Protein AF-A0A9D6PYA0-F1 (afdb_monomer)

pLDDT: mean 94.13, std 8.53, range [49.81, 98.56]

Mean predicted aligned error: 3.6 Å

Structure (mmCIF, N/CA/C/O backbone):
data_AF-A0A9D6PYA0-F1
#
_entry.id   AF-A0A9D6PYA0-F1
#
loop_
_atom_site.group_PDB
_atom_site.id
_atom_site.type_symbol
_atom_site.label_atom_id
_atom_site.label_alt_id
_atom_site.label_comp_id
_atom_site.label_asym_id
_atom_site.label_entity_id
_atom_site.label_seq_id
_atom_site.pdbx_PDB_ins_code
_atom_site.Cartn_x
_atom_site.Cartn_y
_atom_site.Cartn_z
_atom_site.occupancy
_atom_site.B_iso_or_equiv
_atom_site.auth_seq_id
_atom_site.auth_comp_id
_atom_site.auth_asym_id
_atom_site.auth_atom_id
_atom_site.pdbx_PDB_model_num
ATOM 1 N N . MET A 1 1 ? 3.052 -7.747 13.199 1.00 49.81 1 MET A N 1
ATOM 2 C CA . MET A 1 1 ? 1.830 -7.105 12.662 1.00 49.81 1 MET A CA 1
ATOM 3 C C . MET A 1 1 ? 1.405 -7.731 11.340 1.00 49.81 1 MET A C 1
ATOM 5 O O . MET A 1 1 ? 0.283 -8.190 11.252 1.00 49.81 1 MET A O 1
ATOM 9 N N . HIS A 1 2 ? 2.304 -7.842 10.356 1.00 55.25 2 HIS A N 1
ATOM 10 C CA . HIS A 1 2 ? 2.021 -8.494 9.072 1.00 55.25 2 HIS A CA 1
ATOM 11 C C . HIS A 1 2 ? 1.550 -9.963 9.197 1.00 55.25 2 HIS A C 1
ATOM 13 O O . HIS A 1 2 ? 0.579 -10.350 8.562 1.00 55.25 2 HIS A O 1
ATOM 19 N N . LYS A 1 3 ? 2.171 -10.756 10.085 1.00 58.81 3 LYS A N 1
ATOM 20 C CA . LYS A 1 3 ? 1.872 -12.193 10.251 1.00 58.81 3 LYS A CA 1
ATOM 21 C C . LYS A 1 3 ? 0.445 -12.534 10.697 1.00 58.81 3 LYS A C 1
ATOM 23 O O . LYS A 1 3 ? 0.037 -13.652 10.452 1.00 58.81 3 LYS A O 1
ATOM 28 N N . GLU A 1 4 ? -0.287 -11.629 11.347 1.00 69.44 4 GLU A N 1
ATOM 29 C CA . GLU A 1 4 ? -1.634 -11.942 11.863 1.00 69.44 4 GLU A CA 1
ATOM 30 C C . GLU A 1 4 ? -2.746 -11.734 10.826 1.00 69.44 4 GLU A C 1
ATOM 32 O O . GLU A 1 4 ? -3.818 -12.313 10.962 1.00 69.44 4 GLU A O 1
ATOM 37 N N . LEU A 1 5 ? -2.502 -10.905 9.805 1.00 79.31 5 LEU A N 1
ATOM 38 C CA . LEU A 1 5 ? -3.487 -10.585 8.765 1.00 79.31 5 LEU A CA 1
ATOM 39 C C . LEU A 1 5 ? -3.083 -11.127 7.393 1.00 79.31 5 LEU A C 1
ATOM 41 O O . LEU A 1 5 ? -3.936 -11.591 6.644 1.00 79.31 5 LEU A O 1
ATOM 45 N N . PHE A 1 6 ? -1.787 -11.112 7.074 1.00 81.62 6 PHE A N 1
ATOM 46 C C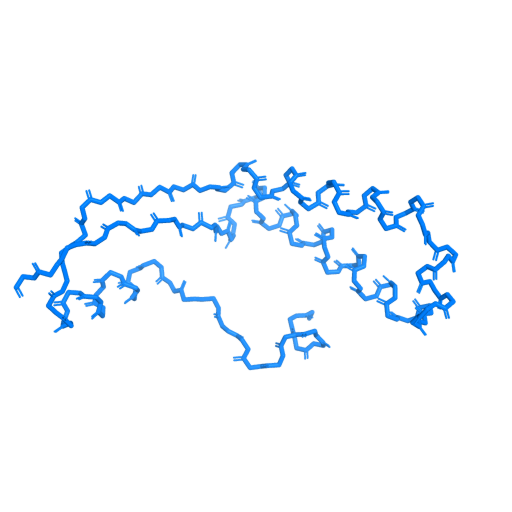A . PHE A 1 6 ? -1.257 -11.528 5.779 1.00 81.62 6 PHE A CA 1
ATOM 47 C C . PHE A 1 6 ? -0.158 -12.572 5.986 1.00 81.62 6 PHE A C 1
ATOM 49 O O . PHE A 1 6 ? 1.032 -12.273 6.116 1.00 81.62 6 PHE A O 1
ATOM 56 N N . HIS A 1 7 ? -0.572 -13.833 6.059 1.00 82.25 7 HIS A N 1
ATOM 57 C CA . HIS A 1 7 ? 0.347 -14.956 6.200 1.00 82.25 7 HIS A CA 1
ATOM 58 C C . HIS A 1 7 ? 1.147 -15.139 4.904 1.00 82.25 7 HIS A C 1
ATOM 60 O O . HIS A 1 7 ? 0.569 -15.284 3.833 1.00 82.25 7 HIS A O 1
ATOM 66 N N . GLY A 1 8 ? 2.478 -15.114 5.001 1.00 84.50 8 GLY A N 1
ATOM 67 C CA . GLY A 1 8 ? 3.378 -15.366 3.870 1.00 84.50 8 GLY A CA 1
ATOM 68 C C . GLY A 1 8 ? 3.525 -14.229 2.855 1.00 84.50 8 GLY A C 1
ATOM 69 O O . GLY A 1 8 ? 4.317 -14.375 1.932 1.00 84.50 8 GLY A O 1
ATOM 70 N N . ALA A 1 9 ? 2.817 -13.105 3.004 1.00 85.44 9 ALA A N 1
ATOM 71 C CA . ALA A 1 9 ? 3.030 -11.978 2.100 1.00 85.44 9 ALA A CA 1
ATOM 72 C C . ALA A 1 9 ? 4.391 -11.292 2.342 1.00 85.44 9 ALA A C 1
ATOM 74 O O . ALA A 1 9 ? 4.916 -11.234 3.459 1.00 85.44 9 ALA A O 1
ATOM 75 N N . GLU A 1 10 ? 4.956 -10.780 1.259 1.00 88.38 10 GLU A N 1
ATOM 76 C CA . GLU A 1 10 ? 6.209 -10.041 1.225 1.00 88.38 10 GLU A 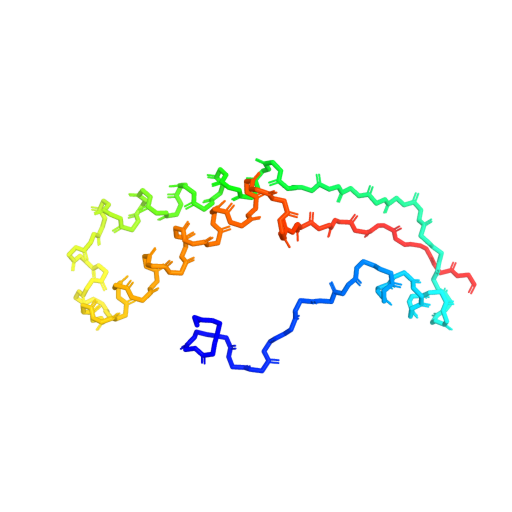CA 1
ATOM 77 C C . GLU A 1 10 ? 6.010 -8.843 0.298 1.00 88.38 10 GLU A C 1
ATOM 79 O O . GLU A 1 10 ? 5.360 -8.955 -0.744 1.00 88.38 10 GLU A O 1
ATOM 84 N N . LEU A 1 11 ? 6.537 -7.685 0.691 1.00 90.56 11 LEU A N 1
ATOM 85 C CA . LEU A 1 11 ? 6.568 -6.523 -0.187 1.00 90.56 11 LEU A CA 1
ATOM 86 C C . LEU A 1 11 ? 7.821 -6.630 -1.062 1.00 90.56 11 LEU A C 1
ATOM 88 O O . LEU A 1 11 ? 8.924 -6.578 -0.512 1.00 90.56 11 LEU A O 1
ATOM 92 N N . PRO A 1 12 ? 7.683 -6.777 -2.393 1.00 93.56 12 PRO A N 1
ATOM 93 C CA . PRO A 1 12 ? 8.843 -6.852 -3.263 1.00 93.56 12 PRO A CA 1
ATOM 94 C C . PRO A 1 12 ? 9.569 -5.509 -3.276 1.00 93.56 12 PRO A C 1
ATOM 96 O O . PRO A 1 12 ? 8.951 -4.440 -3.214 1.00 93.56 12 PRO A O 1
ATOM 99 N N . LYS A 1 13 ? 10.894 -5.554 -3.407 1.00 94.75 13 LYS A N 1
ATOM 100 C CA . LYS A 1 13 ? 11.675 -4.349 -3.685 1.00 94.75 13 LYS A CA 1
ATOM 101 C C . LYS A 1 13 ? 11.412 -3.893 -5.117 1.00 94.75 13 LYS A C 1
ATOM 103 O O . LYS A 1 13 ? 11.246 -4.721 -6.015 1.00 94.75 13 LYS A O 1
ATOM 108 N N . LEU A 1 14 ? 11.422 -2.580 -5.341 1.00 95.44 14 LEU A N 1
ATOM 109 C CA . LEU A 1 14 ? 11.207 -1.991 -6.664 1.00 95.44 14 LEU A CA 1
ATOM 110 C C . LEU A 1 14 ? 12.169 -2.591 -7.703 1.00 95.44 14 LEU A C 1
ATOM 112 O O . LEU A 1 14 ? 11.758 -2.971 -8.797 1.00 95.44 14 LEU A O 1
ATOM 116 N N . GLU A 1 15 ? 13.436 -2.740 -7.327 1.00 95.81 15 GLU A N 1
ATOM 117 C CA . GLU A 1 15 ? 14.496 -3.260 -8.186 1.00 95.81 15 GLU A CA 1
ATOM 118 C C . GLU A 1 15 ? 14.254 -4.720 -8.582 1.00 95.81 15 GLU A C 1
ATOM 120 O O . GLU A 1 15 ? 14.558 -5.100 -9.710 1.00 95.81 15 GLU A O 1
ATOM 125 N N . GLN A 1 16 ? 13.664 -5.530 -7.694 1.00 97.19 16 GLN A N 1
ATOM 126 C CA . GLN A 1 16 ? 13.331 -6.926 -7.998 1.00 97.19 16 GLN A CA 1
ATOM 127 C C . GLN A 1 16 ? 12.238 -7.011 -9.062 1.00 97.19 16 GLN A C 1
ATOM 129 O O . GLN A 1 16 ? 12.362 -7.797 -9.998 1.00 97.19 16 GLN A O 1
ATOM 134 N N . VAL A 1 17 ? 11.198 -6.175 -8.953 1.00 97.31 17 VAL A N 1
ATOM 135 C CA . VAL A 1 17 ? 10.125 -6.122 -9.959 1.00 97.31 17 VAL A CA 1
ATOM 136 C C . VAL A 1 17 ? 10.701 -5.730 -11.318 1.00 97.31 17 VAL A C 1
ATOM 138 O O . VAL A 1 17 ? 10.424 -6.388 -12.315 1.00 97.31 17 VAL A O 1
ATOM 141 N N . VAL A 1 18 ? 11.553 -4.702 -11.366 1.00 97.00 18 VAL A N 1
ATOM 142 C CA . VAL A 1 18 ? 12.161 -4.241 -12.624 1.00 97.00 18 VAL A CA 1
ATOM 143 C C . VAL A 1 18 ? 13.118 -5.283 -13.219 1.00 97.00 18 VAL A C 1
ATOM 145 O O . VAL A 1 18 ? 13.049 -5.535 -14.423 1.00 97.00 18 VAL A O 1
ATOM 148 N N . SER A 1 19 ? 13.980 -5.908 -12.407 1.00 97.44 19 SER A N 1
ATOM 149 C CA . SER A 1 19 ? 14.940 -6.921 -12.880 1.00 97.44 19 SER A CA 1
ATOM 150 C C . SER A 1 19 ? 14.231 -8.143 -13.451 1.00 97.44 19 SER A C 1
ATOM 152 O O . SER A 1 19 ? 14.466 -8.510 -14.602 1.00 97.44 19 SER A O 1
ATOM 154 N N . HIS A 1 20 ? 13.302 -8.727 -12.689 1.00 98.12 20 HIS A N 1
ATOM 155 C CA . HIS A 1 20 ? 12.596 -9.930 -13.122 1.00 98.12 20 HIS A CA 1
ATOM 156 C C . HIS A 1 20 ? 11.700 -9.662 -14.339 1.00 98.12 20 HIS A C 1
ATOM 158 O O . HIS A 1 20 ? 11.634 -10.500 -15.236 1.00 98.12 20 HIS A O 1
ATOM 164 N N . SER A 1 21 ? 11.064 -8.485 -14.435 1.00 97.88 21 SER A N 1
ATOM 165 C CA . SER A 1 21 ? 10.316 -8.103 -15.642 1.00 97.88 21 SER A CA 1
ATOM 166 C C . SER 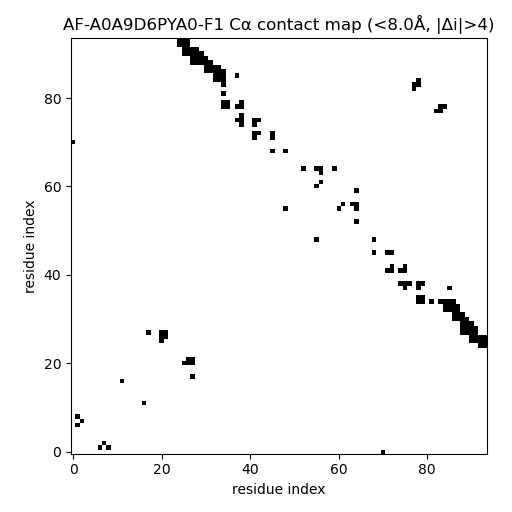A 1 21 ? 11.219 -8.056 -16.876 1.00 97.88 21 SER A C 1
ATOM 168 O O . SER A 1 21 ? 10.850 -8.575 -17.929 1.00 97.88 21 SER A O 1
ATOM 170 N N . ARG A 1 22 ? 12.427 -7.494 -16.753 1.00 97.19 22 ARG A N 1
ATOM 171 C CA . ARG A 1 22 ? 13.390 -7.435 -17.861 1.00 97.19 22 ARG A CA 1
ATOM 172 C C . ARG A 1 22 ? 13.842 -8.823 -18.310 1.00 97.19 22 ARG A C 1
ATOM 174 O O . ARG A 1 22 ? 13.882 -9.090 -19.510 1.00 97.19 22 ARG A O 1
ATOM 181 N N . GLU A 1 23 ? 14.168 -9.700 -17.365 1.00 98.00 23 GLU A N 1
ATOM 182 C CA . GLU A 1 23 ? 14.523 -11.102 -17.638 1.00 98.00 23 GLU A CA 1
ATOM 183 C C . GLU A 1 23 ? 13.381 -11.842 -18.349 1.00 98.00 23 GLU A C 1
ATOM 185 O O . GLU A 1 23 ? 13.617 -12.628 -19.268 1.00 98.00 23 GLU A O 1
ATOM 190 N N . ALA A 1 24 ? 12.139 -11.510 -17.997 1.00 98.12 24 ALA A N 1
ATOM 191 C CA . ALA A 1 24 ? 10.923 -12.036 -18.603 1.00 98.12 24 ALA A CA 1
ATOM 192 C C . ALA A 1 24 ? 10.518 -11.355 -19.925 1.00 98.12 24 ALA A C 1
ATOM 194 O O . ALA A 1 24 ? 9.386 -11.540 -20.365 1.00 98.12 24 ALA A O 1
ATOM 195 N N . ARG A 1 25 ? 11.418 -10.604 -20.582 1.00 98.25 25 ARG A N 1
ATOM 196 C CA . ARG A 1 25 ? 11.164 -9.925 -21.870 1.00 98.25 25 ARG A CA 1
ATOM 197 C C . ARG A 1 25 ? 10.109 -8.811 -21.798 1.00 98.25 25 ARG A C 1
ATOM 199 O O . ARG A 1 25 ? 9.383 -8.568 -22.759 1.00 98.25 25 ARG A O 1
ATOM 206 N N . PHE A 1 26 ? 10.059 -8.087 -20.680 1.00 98.50 26 PHE A N 1
ATOM 207 C CA . PHE A 1 26 ? 9.299 -6.843 -20.559 1.00 98.50 26 PHE A CA 1
ATOM 208 C C . PHE A 1 26 ? 10.218 -5.627 -20.429 1.00 98.50 26 PHE A C 1
ATOM 210 O O . PHE A 1 26 ? 11.193 -5.625 -19.679 1.00 98.50 26 PHE A O 1
ATOM 217 N N . GLU A 1 27 ? 9.862 -4.547 -21.112 1.00 97.69 27 GLU A N 1
ATOM 218 C CA . GLU A 1 27 ? 10.482 -3.234 -20.964 1.00 97.69 27 GLU A CA 1
ATOM 219 C C . GLU A 1 27 ? 9.566 -2.309 -20.160 1.00 97.69 27 GLU A C 1
ATOM 221 O O . GLU A 1 27 ? 8.380 -2.167 -20.469 1.00 97.69 27 GLU A O 1
ATOM 226 N N . LEU A 1 28 ? 10.122 -1.676 -19.124 1.00 97.94 28 LEU A N 1
ATOM 227 C CA . LEU A 1 28 ? 9.427 -0.674 -18.320 1.00 97.94 28 LEU A CA 1
ATOM 228 C C . LEU A 1 28 ? 9.300 0.629 -19.110 1.00 97.94 28 LEU A C 1
ATOM 230 O O . LEU A 1 28 ? 10.302 1.266 -19.423 1.00 97.94 28 LEU A O 1
ATOM 234 N N . LEU A 1 29 ? 8.066 1.044 -19.379 1.00 98.12 29 LEU A N 1
ATOM 235 C CA . LEU A 1 29 ? 7.758 2.295 -20.068 1.00 98.12 29 LEU A CA 1
ATOM 236 C C . LEU A 1 29 ? 7.477 3.438 -19.098 1.00 98.12 29 LEU A C 1
ATOM 238 O O . LEU A 1 29 ? 7.845 4.581 -19.357 1.00 98.12 29 LEU A O 1
ATOM 242 N N . HIS A 1 30 ? 6.799 3.141 -17.990 1.00 98.25 30 HIS A N 1
ATOM 243 C CA . HIS A 1 30 ? 6.444 4.141 -16.993 1.00 98.25 30 HIS A CA 1
ATOM 244 C C . HIS A 1 30 ? 6.364 3.529 -15.597 1.00 98.25 30 HIS A C 1
ATOM 246 O O . HIS A 1 30 ? 5.886 2.406 -15.425 1.00 98.25 30 HIS A O 1
ATOM 252 N N . LEU A 1 31 ? 6.814 4.300 -14.610 1.00 98.00 31 LEU A N 1
ATOM 253 C CA . LEU A 1 31 ? 6.723 3.984 -13.194 1.00 98.00 31 LEU A CA 1
ATOM 254 C C . LEU A 1 31 ? 6.100 5.175 -12.473 1.00 98.00 31 LEU A C 1
ATOM 256 O O . LEU A 1 31 ? 6.688 6.256 -12.445 1.00 98.00 31 LEU A O 1
ATOM 260 N N . GLU A 1 32 ? 4.951 4.955 -11.849 1.00 98.06 32 GLU A N 1
ATOM 261 C CA . GLU A 1 32 ? 4.253 5.973 -11.070 1.00 98.06 32 GLU A CA 1
ATOM 262 C C . GLU A 1 32 ? 4.225 5.585 -9.591 1.00 98.06 32 GLU A C 1
ATOM 264 O O . GLU A 1 32 ? 3.884 4.458 -9.232 1.00 98.06 32 GLU A O 1
ATOM 269 N N . SER A 1 33 ? 4.581 6.526 -8.716 1.00 97.38 33 SER A N 1
ATOM 270 C CA . SER A 1 33 ? 4.482 6.361 -7.265 1.00 97.38 33 SER A CA 1
ATOM 271 C C . SER A 1 33 ? 3.165 6.943 -6.760 1.00 97.38 33 SER A C 1
ATOM 273 O O . SER A 1 33 ? 3.005 8.162 -6.717 1.00 97.38 33 SER A O 1
ATOM 275 N N . LEU A 1 34 ? 2.287 6.096 -6.230 1.00 97.25 34 LEU A N 1
ATOM 276 C CA . LEU A 1 34 ? 1.009 6.493 -5.629 1.00 97.25 34 LEU A CA 1
ATOM 277 C C . LEU A 1 34 ? 1.101 6.698 -4.105 1.00 97.25 34 LEU A C 1
ATOM 279 O O . LEU A 1 34 ? 0.078 6.780 -3.418 1.00 97.25 34 LEU A O 1
ATOM 283 N N . ARG A 1 35 ? 2.318 6.814 -3.552 1.00 95.94 35 ARG A N 1
ATOM 284 C CA . ARG A 1 35 ? 2.579 6.917 -2.103 1.00 95.94 35 ARG A CA 1
ATOM 285 C C . ARG A 1 35 ? 1.703 7.920 -1.366 1.00 95.94 35 ARG A C 1
ATOM 287 O O . ARG A 1 35 ? 1.246 7.631 -0.270 1.00 95.94 35 ARG A O 1
ATOM 294 N N . SER A 1 36 ? 1.498 9.107 -1.930 1.00 93.56 36 SER A N 1
ATOM 295 C CA . SER A 1 36 ? 0.720 10.184 -1.302 1.00 93.56 36 SER A CA 1
ATOM 296 C C . SER A 1 36 ? -0.788 9.909 -1.300 1.00 93.56 36 SER A C 1
ATOM 298 O O . SER A 1 36 ? -1.521 10.457 -0.475 1.00 93.56 36 SER A O 1
ATOM 300 N N . HIS A 1 37 ? -1.262 9.040 -2.192 1.00 96.25 37 HIS A N 1
ATOM 301 C CA . HIS A 1 37 ? -2.674 8.698 -2.342 1.00 96.25 37 HIS A CA 1
ATOM 302 C C . HIS A 1 37 ? -3.100 7.618 -1.346 1.00 96.25 37 HIS A C 1
ATOM 304 O O . HIS A 1 37 ? -4.214 7.654 -0.818 1.00 96.25 37 HIS A O 1
ATOM 310 N N . TYR A 1 38 ? -2.209 6.672 -1.048 1.00 96.25 38 TYR A N 1
ATOM 311 C CA . TYR A 1 38 ? -2.551 5.519 -0.220 1.00 96.25 38 TYR A CA 1
ATOM 312 C C . TYR A 1 38 ? -2.914 5.870 1.238 1.00 96.25 38 TYR A C 1
ATOM 314 O O . TYR A 1 38 ? -3.934 5.372 1.715 1.00 96.25 38 TYR A O 1
ATOM 322 N N . PRO A 1 39 ? -2.214 6.792 1.939 1.00 96.56 39 PRO A N 1
ATOM 323 C CA . PRO A 1 39 ? -2.633 7.269 3.255 1.00 96.56 39 PRO A CA 1
ATOM 324 C C . PRO A 1 39 ? -4.058 7.820 3.262 1.00 96.56 39 PRO A C 1
ATOM 326 O O . PRO A 1 39 ? -4.818 7.491 4.161 1.00 96.56 39 PRO A O 1
ATOM 329 N N . ARG A 1 40 ? -4.452 8.584 2.231 1.00 97.06 40 ARG A N 1
ATOM 330 C CA . ARG A 1 40 ? -5.810 9.147 2.114 1.00 97.06 40 ARG A CA 1
ATOM 331 C C . ARG A 1 40 ? -6.868 8.051 1.988 1.00 97.06 40 ARG A C 1
ATOM 333 O O . ARG A 1 40 ? -7.951 8.168 2.552 1.00 97.06 40 ARG A O 1
ATOM 340 N N . THR A 1 41 ? -6.541 6.988 1.256 1.00 97.75 41 THR A N 1
ATOM 341 C CA . THR A 1 41 ? -7.408 5.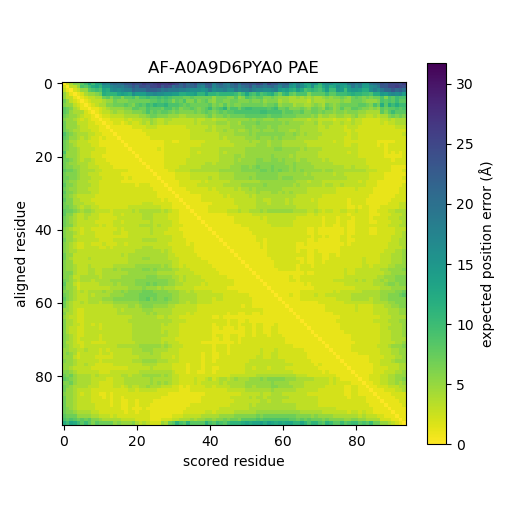811 1.111 1.00 97.75 41 THR A CA 1
ATOM 342 C C . THR A 1 41 ? -7.572 5.098 2.449 1.00 97.75 41 THR A C 1
ATOM 344 O O . THR A 1 41 ? -8.693 4.816 2.870 1.00 97.75 41 THR A O 1
ATOM 347 N N . ILE A 1 42 ? -6.464 4.873 3.158 1.00 97.44 42 ILE A N 1
ATOM 348 C CA . ILE A 1 42 ? -6.488 4.237 4.475 1.00 97.44 42 ILE A CA 1
ATOM 349 C C . ILE A 1 42 ? -7.255 5.095 5.491 1.00 97.44 42 ILE A C 1
ATOM 351 O O . ILE A 1 42 ? -8.054 4.552 6.248 1.00 97.44 42 ILE A O 1
ATOM 355 N N . ASP A 1 43 ? -7.071 6.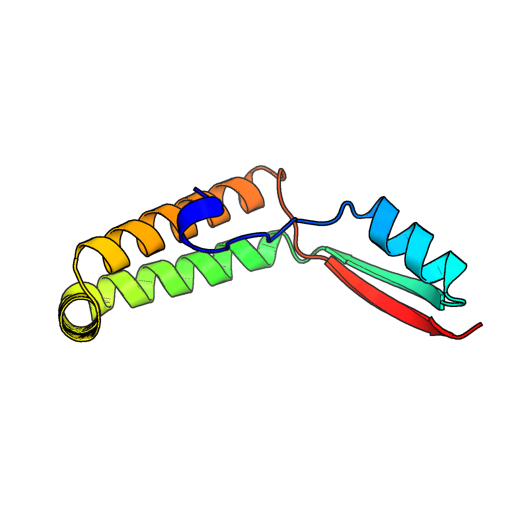416 5.485 1.00 97.50 43 ASP A N 1
ATOM 356 C CA . ASP A 1 43 ? -7.794 7.334 6.373 1.00 97.50 43 ASP A CA 1
ATOM 357 C C . ASP A 1 43 ? -9.311 7.257 6.147 1.00 97.50 43 ASP A C 1
ATOM 359 O O . ASP A 1 43 ? -10.086 7.220 7.106 1.00 97.50 43 ASP A O 1
ATOM 363 N N . ALA A 1 44 ? -9.748 7.153 4.887 1.00 98.38 44 ALA A N 1
ATOM 364 C CA . ALA A 1 44 ? -11.155 6.944 4.559 1.00 98.38 44 ALA A CA 1
ATOM 365 C C . ALA A 1 44 ? -11.675 5.594 5.084 1.00 98.38 44 ALA A C 1
ATOM 367 O O . ALA A 1 44 ? -12.771 5.532 5.644 1.00 98.38 44 ALA A O 1
ATOM 368 N N . TRP A 1 45 ? -10.895 4.515 4.956 1.00 98.25 45 TRP A N 1
ATOM 369 C CA . TRP A 1 45 ? -11.263 3.202 5.497 1.00 98.25 45 TRP A CA 1
ATOM 370 C C . TRP A 1 45 ? -11.358 3.203 7.022 1.00 98.25 45 TRP A C 1
ATOM 372 O O . TRP A 1 45 ? -12.335 2.690 7.563 1.00 98.25 45 TRP A O 1
ATOM 382 N N . VAL A 1 46 ? -10.390 3.814 7.707 1.00 98.00 46 VAL A N 1
ATOM 383 C CA . VAL A 1 46 ? -10.397 3.970 9.168 1.00 98.00 46 VAL A CA 1
ATOM 384 C C . VAL A 1 46 ? -11.639 4.744 9.607 1.00 98.00 46 VAL A C 1
ATOM 386 O O . VAL A 1 46 ? -12.400 4.240 10.429 1.00 98.00 46 VAL A O 1
ATOM 389 N N . SER A 1 47 ? -11.918 5.897 8.989 1.00 98.38 47 SER A N 1
ATOM 390 C CA . SER A 1 47 ? -13.112 6.692 9.308 1.00 98.38 47 SER A CA 1
ATOM 391 C C . SER A 1 47 ? -14.409 5.899 9.113 1.00 98.38 47 SER A C 1
ATOM 393 O O . SER A 1 47 ? -15.329 5.985 9.928 1.00 98.38 47 SER A O 1
ATOM 395 N N . ASN A 1 48 ? -14.493 5.093 8.053 1.00 98.00 48 ASN A N 1
ATOM 396 C CA . ASN A 1 48 ? -15.672 4.272 7.787 1.00 98.00 48 ASN A CA 1
ATOM 397 C C . ASN A 1 48 ? -15.824 3.118 8.790 1.00 98.00 48 ASN A C 1
ATOM 399 O O . ASN A 1 48 ? -16.949 2.828 9.200 1.00 98.00 48 ASN A O 1
ATOM 403 N N . LEU A 1 49 ? -14.726 2.486 9.213 1.00 97.19 49 LEU A N 1
ATOM 404 C CA . LEU A 1 49 ? -14.748 1.448 10.248 1.00 97.19 49 LEU A CA 1
ATOM 405 C C . LEU A 1 49 ? -15.156 2.016 11.606 1.00 97.19 49 LEU A C 1
ATOM 407 O O . LEU A 1 49 ? -15.962 1.400 12.300 1.00 97.19 49 LEU A O 1
ATOM 411 N N . GLU A 1 50 ? -14.664 3.201 11.963 1.00 98.00 50 GLU A N 1
ATOM 412 C CA . GLU A 1 50 ? -15.036 3.879 13.208 1.00 98.00 50 GLU A CA 1
ATOM 413 C C . GLU A 1 50 ? -16.525 4.228 13.234 1.00 98.00 50 GLU A C 1
ATOM 415 O O . GLU A 1 50 ? -17.217 3.902 14.201 1.00 98.00 50 GLU A O 1
ATOM 420 N N . LYS A 1 51 ? -17.047 4.811 12.145 1.00 98.56 51 LYS A N 1
ATOM 421 C CA . LYS A 1 51 ? -18.479 5.136 12.002 1.00 98.56 51 LYS A CA 1
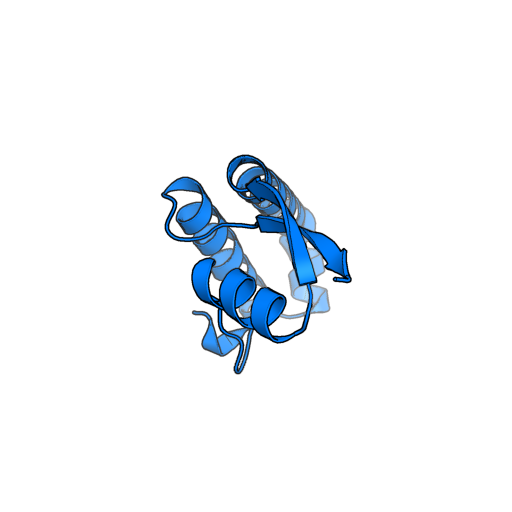ATOM 422 C C . LYS A 1 51 ? -19.383 3.910 12.128 1.00 98.56 51 LYS A C 1
ATOM 424 O O . LYS A 1 51 ? -20.494 4.027 12.631 1.00 98.56 51 LYS A O 1
ATOM 429 N N . ASN A 1 52 ? -18.910 2.743 11.693 1.00 98.12 52 ASN A N 1
ATOM 430 C CA . ASN A 1 52 ? -19.675 1.496 11.692 1.00 98.12 52 ASN A CA 1
ATOM 431 C C . ASN A 1 52 ? -19.160 0.491 12.733 1.00 98.12 52 ASN A C 1
ATOM 433 O O . ASN A 1 52 ? -19.356 -0.719 12.573 1.00 98.12 52 ASN A O 1
ATOM 437 N N . LYS A 1 53 ? -18.492 0.960 13.797 1.00 98.12 53 LYS A N 1
ATOM 438 C CA . LYS A 1 53 ? -17.788 0.110 14.769 1.00 98.12 53 LYS A CA 1
ATOM 439 C C . LYS A 1 53 ? -18.667 -1.002 15.328 1.00 98.12 53 LYS A C 1
ATOM 441 O O . LYS A 1 53 ? -18.285 -2.167 15.285 1.00 98.12 53 LYS A O 1
ATOM 446 N N . GLU A 1 54 ? -19.850 -0.666 15.835 1.00 98.44 54 GLU A N 1
ATOM 447 C CA . GLU A 1 54 ? -20.721 -1.663 16.458 1.00 98.44 54 GLU A CA 1
ATOM 448 C C . GLU A 1 54 ? -21.210 -2.718 15.464 1.00 98.44 54 GLU A C 1
ATOM 450 O O . GLU A 1 54 ? -21.190 -3.910 15.766 1.00 98.44 54 GLU A O 1
ATOM 455 N N . GLN A 1 55 ? -21.622 -2.291 14.267 1.00 98.31 55 GLN A N 1
ATOM 456 C CA . GLN A 1 55 ? -22.048 -3.204 13.209 1.00 98.31 55 GLN A CA 1
ATOM 457 C C . GLN A 1 55 ? -20.898 -4.122 12.783 1.00 98.31 55 GLN A C 1
ATOM 459 O O . GLN A 1 55 ? -21.101 -5.323 12.627 1.00 98.31 55 GLN A O 1
ATOM 464 N N . THR A 1 56 ? -19.690 -3.573 12.656 1.00 97.81 56 THR A N 1
ATOM 465 C CA . THR A 1 56 ? -18.485 -4.325 12.286 1.00 97.81 56 THR A CA 1
ATOM 466 C C . THR A 1 56 ? -18.132 -5.364 13.349 1.00 97.81 56 THR A C 1
ATOM 468 O O . THR A 1 56 ? -17.861 -6.515 13.011 1.00 97.81 56 THR A O 1
ATOM 471 N N . ILE A 1 57 ? -18.186 -4.991 14.633 1.00 98.50 57 ILE A N 1
ATOM 472 C CA . ILE A 1 57 ? -17.931 -5.909 15.753 1.00 98.50 57 ILE A CA 1
ATOM 473 C C . ILE A 1 57 ? -18.975 -7.028 15.780 1.00 98.50 57 ILE A C 1
ATOM 475 O O . ILE A 1 57 ? -18.598 -8.186 15.926 1.00 98.50 57 ILE A O 1
ATOM 479 N N . ARG A 1 58 ? -20.264 -6.704 15.594 1.00 98.38 58 ARG A N 1
ATOM 480 C CA . ARG A 1 58 ? -21.342 -7.707 15.520 1.00 98.38 58 ARG A CA 1
ATOM 481 C C . ARG A 1 58 ? -21.165 -8.679 14.351 1.00 98.38 58 ARG A C 1
ATOM 483 O O . ARG A 1 58 ? -21.485 -9.850 14.498 1.00 98.38 58 ARG A O 1
ATOM 490 N N . ALA A 1 59 ? -20.674 -8.198 13.209 1.00 98.12 59 ALA A N 1
ATOM 491 C CA . ALA A 1 59 ? -20.453 -9.021 12.020 1.00 98.12 59 ALA A CA 1
ATOM 492 C C . ALA A 1 59 ? -19.176 -9.877 12.093 1.00 98.12 59 ALA A C 1
ATOM 494 O O . ALA A 1 59 ? -19.044 -10.842 11.345 1.00 98.12 59 ALA A O 1
ATOM 495 N N . THR A 1 60 ? -18.222 -9.509 12.951 1.00 96.69 60 THR A N 1
ATOM 496 C CA . THR A 1 60 ? -16.916 -10.169 13.064 1.00 96.69 60 THR A CA 1
ATOM 497 C C . THR A 1 60 ? -16.600 -10.469 14.531 1.00 96.69 60 THR A C 1
ATOM 499 O O . THR A 1 60 ? -17.107 -11.439 15.086 1.00 96.69 60 THR A O 1
ATOM 502 N N . SER A 1 61 ? -15.769 -9.650 15.176 1.00 97.75 61 SER A N 1
ATOM 503 C CA . SER A 1 61 ? -15.508 -9.656 16.613 1.00 97.75 61 SER A CA 1
ATOM 504 C C . SER A 1 61 ? -14.798 -8.362 17.034 1.00 97.75 61 SER A C 1
ATOM 506 O O . SER A 1 61 ? -14.269 -7.621 16.197 1.00 97.75 61 SER A O 1
ATOM 508 N N . LEU A 1 62 ? -14.731 -8.095 18.344 1.00 97.88 62 LEU A N 1
ATOM 509 C CA . LEU A 1 62 ? -13.937 -6.979 18.872 1.00 97.88 62 LEU A CA 1
ATOM 510 C C . LEU A 1 62 ? -12.440 -7.143 18.557 1.00 97.88 62 LEU A C 1
ATOM 512 O O . LEU A 1 62 ? -11.789 -6.167 18.189 1.00 97.88 62 LEU A O 1
ATOM 516 N N . ASP A 1 63 ? -11.918 -8.368 18.658 1.00 96.19 63 ASP A N 1
ATOM 517 C CA . ASP A 1 63 ? -10.519 -8.693 18.354 1.00 96.19 63 ASP A CA 1
ATOM 518 C C . ASP A 1 63 ? -10.181 -8.400 16.884 1.00 96.19 63 ASP A C 1
ATOM 520 O O . ASP A 1 63 ? -9.213 -7.696 16.590 1.00 96.19 63 ASP A O 1
ATOM 524 N N . THR A 1 64 ? -11.028 -8.850 15.952 1.00 95.06 64 THR A N 1
ATOM 525 C CA . THR A 1 64 ? -10.858 -8.571 14.519 1.00 95.06 64 THR A CA 1
ATOM 526 C C . THR A 1 64 ? -10.877 -7.070 14.244 1.00 95.06 64 THR A C 1
ATOM 528 O O . THR A 1 64 ? -9.971 -6.560 13.583 1.00 95.06 64 THR A O 1
ATOM 531 N N . TYR A 1 65 ? -11.853 -6.341 14.796 1.00 97.12 65 TYR A N 1
ATOM 532 C CA . TYR A 1 65 ? -11.931 -4.886 14.650 1.00 97.12 65 TYR A CA 1
ATOM 533 C C . TYR A 1 65 ? -10.638 -4.201 15.119 1.00 97.12 65 TYR A C 1
ATOM 535 O O . TYR A 1 65 ? -10.054 -3.395 14.394 1.00 97.12 65 TYR A O 1
ATOM 543 N N . GLN A 1 66 ? -10.143 -4.553 16.308 1.00 96.12 66 GLN A N 1
ATOM 544 C CA . GLN A 1 66 ? -8.929 -3.961 16.874 1.00 96.12 66 GLN A CA 1
ATOM 545 C C . GLN A 1 66 ? -7.679 -4.277 16.042 1.00 96.12 66 GLN A C 1
ATOM 547 O O . GLN A 1 66 ? -6.860 -3.382 15.809 1.00 96.12 66 GLN A O 1
ATOM 552 N N . LYS A 1 67 ? -7.542 -5.513 15.545 1.00 95.12 67 LYS A N 1
ATOM 553 C CA . LYS A 1 67 ? -6.434 -5.915 14.663 1.00 95.12 67 LYS A CA 1
ATOM 554 C C . LYS A 1 67 ? -6.417 -5.106 13.371 1.00 95.12 67 LYS A C 1
ATOM 556 O O . LYS A 1 67 ? -5.365 -4.577 13.006 1.00 95.12 67 LYS A O 1
ATOM 561 N N . PHE A 1 68 ? -7.568 -4.952 12.718 1.00 95.06 68 PHE A N 1
ATOM 562 C CA . PHE A 1 68 ? -7.676 -4.162 11.489 1.00 95.06 68 PHE A CA 1
ATOM 563 C C . PHE A 1 68 ? -7.425 -2.671 11.733 1.00 95.06 68 PHE A C 1
ATOM 565 O O . PHE A 1 68 ? -6.665 -2.066 10.982 1.00 95.06 68 PHE A O 1
ATOM 572 N N . MET A 1 69 ? -7.957 -2.088 12.811 1.00 96.56 69 MET A N 1
ATOM 573 C CA . MET A 1 69 ? -7.678 -0.6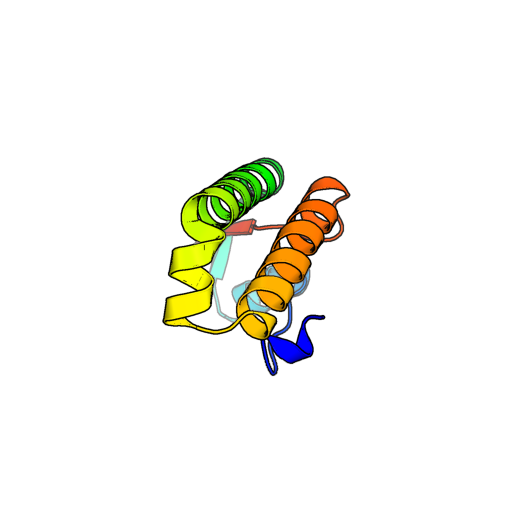91 13.173 1.00 96.56 69 MET A CA 1
ATOM 574 C C . MET A 1 69 ? -6.183 -0.447 13.407 1.00 96.56 69 MET A C 1
ATOM 576 O O . MET A 1 69 ? -5.612 0.507 12.870 1.00 96.56 69 MET A O 1
ATOM 580 N N . LYS A 1 70 ? -5.517 -1.336 14.154 1.00 94.75 70 LYS A N 1
ATOM 581 C CA . LYS A 1 70 ? -4.068 -1.268 14.393 1.00 94.75 70 LYS A CA 1
ATOM 582 C C . LYS A 1 70 ? -3.275 -1.407 13.094 1.00 94.75 70 LYS A C 1
ATOM 584 O O . LYS A 1 70 ? -2.323 -0.661 12.871 1.00 94.75 70 LYS A O 1
ATOM 589 N N . TYR A 1 71 ? -3.665 -2.347 12.237 1.00 93.62 71 TYR A N 1
ATOM 590 C CA . TYR A 1 71 ? -3.007 -2.555 10.955 1.00 93.62 71 TYR A CA 1
ATOM 591 C C . TYR A 1 71 ? -3.136 -1.340 10.038 1.00 93.62 71 TYR A C 1
ATOM 593 O O . TYR A 1 71 ? -2.118 -0.844 9.564 1.00 93.62 71 TYR A O 1
ATOM 601 N N . LEU A 1 72 ? -4.356 -0.845 9.820 1.00 95.31 72 LEU A N 1
ATOM 602 C CA . LEU A 1 72 ? -4.626 0.268 8.913 1.00 95.31 72 LEU A CA 1
ATOM 603 C C . LEU A 1 72 ? -3.908 1.539 9.371 1.00 95.31 72 LEU A C 1
ATOM 605 O O . LEU A 1 72 ? -3.148 2.130 8.608 1.00 95.31 72 LEU A O 1
ATOM 609 N N . THR A 1 73 ? -4.053 1.921 10.639 1.00 94.31 73 THR A N 1
ATOM 610 C CA . THR A 1 73 ? -3.381 3.121 11.167 1.00 94.31 73 THR A CA 1
ATOM 611 C C . THR A 1 73 ? -1.851 3.014 11.088 1.00 94.31 73 THR A C 1
ATOM 613 O O . THR A 1 73 ? -1.181 3.983 10.718 1.00 94.31 73 THR A O 1
ATOM 616 N N . GLY A 1 74 ? -1.289 1.825 11.339 1.00 93.31 74 GLY A N 1
ATOM 617 C CA . GLY A 1 74 ? 0.134 1.548 11.134 1.00 93.31 74 GLY A CA 1
ATOM 618 C C . GLY A 1 74 ? 0.558 1.618 9.662 1.00 93.31 74 GLY A C 1
ATOM 619 O O . GLY A 1 74 ? 1.566 2.247 9.346 1.00 93.31 74 GLY A O 1
ATOM 620 N N . ALA A 1 75 ? -0.225 1.039 8.750 1.00 93.00 75 ALA A N 1
ATOM 621 C CA . ALA A 1 75 ? 0.032 1.089 7.312 1.00 93.00 75 ALA A CA 1
ATOM 622 C C . ALA A 1 75 ? 0.029 2.532 6.785 1.00 93.00 75 ALA A C 1
ATOM 624 O O . ALA A 1 75 ? 0.916 2.900 6.014 1.00 93.00 75 ALA A O 1
ATOM 625 N N . ALA A 1 76 ? -0.898 3.378 7.247 1.00 94.44 76 ALA A N 1
ATOM 626 C CA . ALA A 1 76 ? -0.918 4.794 6.883 1.00 94.44 76 ALA A CA 1
ATOM 627 C C . ALA A 1 76 ? 0.354 5.518 7.349 1.00 94.44 76 ALA A C 1
ATOM 629 O O . ALA A 1 76 ? 0.903 6.327 6.601 1.00 94.44 76 ALA A O 1
ATOM 630 N N . LYS A 1 77 ? 0.857 5.211 8.555 1.00 94.69 77 LYS A N 1
ATOM 631 C CA . LYS A 1 77 ? 2.125 5.762 9.057 1.00 94.69 77 LYS A CA 1
ATOM 632 C C . LYS A 1 77 ? 3.285 5.413 8.122 1.00 94.69 77 LYS A C 1
ATOM 634 O O . LYS A 1 77 ? 3.925 6.336 7.636 1.00 94.69 77 LYS A O 1
ATOM 639 N N . TYR A 1 78 ? 3.484 4.134 7.801 1.00 94.25 78 TYR A N 1
ATOM 640 C CA . TYR A 1 78 ? 4.589 3.693 6.934 1.00 94.25 78 TYR A CA 1
ATOM 641 C C . TYR A 1 78 ? 4.544 4.287 5.517 1.00 94.25 78 TYR A C 1
ATOM 643 O O . TYR A 1 78 ? 5.583 4.518 4.902 1.00 94.25 78 TYR A O 1
ATOM 651 N N . HIS A 1 79 ? 3.359 4.562 4.967 1.00 94.75 79 HIS A N 1
ATOM 652 C CA . HIS A 1 79 ? 3.263 5.248 3.673 1.00 94.75 79 HIS A CA 1
ATOM 653 C C . HIS A 1 79 ? 3.643 6.733 3.788 1.00 94.75 79 HIS A C 1
ATOM 655 O O . HIS A 1 79 ? 4.325 7.279 2.912 1.00 94.75 79 HIS A O 1
ATOM 661 N N . ARG A 1 80 ? 3.239 7.399 4.880 1.00 94.75 80 ARG A N 1
ATOM 662 C CA . ARG A 1 80 ? 3.567 8.812 5.129 1.00 94.75 80 ARG A CA 1
ATOM 663 C C . ARG A 1 80 ? 5.068 9.022 5.324 1.00 94.75 80 ARG A C 1
ATOM 665 O O . ARG A 1 80 ? 5.616 9.930 4.700 1.00 94.75 80 ARG A O 1
ATOM 672 N N . SER A 1 81 ? 5.726 8.184 6.126 1.00 95.19 81 SER A N 1
ATOM 673 C CA . SER A 1 81 ? 7.170 8.290 6.393 1.00 95.19 81 SER A CA 1
ATOM 674 C C . SER A 1 81 ? 8.059 7.728 5.278 1.00 95.19 81 SER A C 1
ATOM 676 O O . SER A 1 81 ? 9.234 8.075 5.217 1.00 95.19 81 SER A O 1
ATOM 678 N N . GLY A 1 82 ? 7.491 6.992 4.318 1.00 92.56 82 GLY A N 1
ATOM 679 C CA . GLY A 1 82 ? 8.192 6.595 3.095 1.00 92.56 82 GLY A CA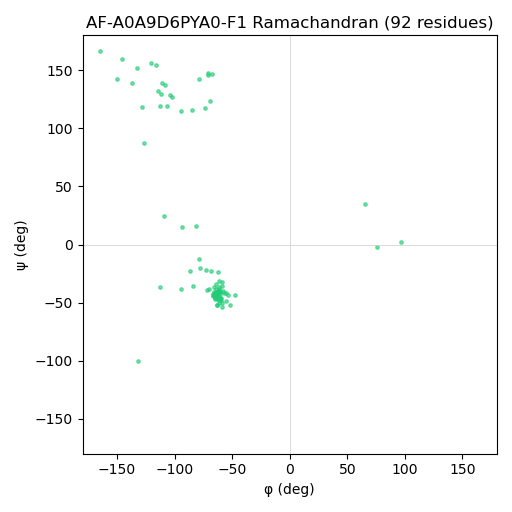 1
ATOM 680 C C . GLY A 1 82 ? 8.802 5.198 3.127 1.00 92.56 82 GLY A C 1
ATOM 681 O O . GLY A 1 82 ? 9.399 4.790 2.137 1.00 92.56 82 GLY A O 1
ATOM 682 N N . GLU A 1 83 ? 8.619 4.441 4.207 1.00 93.00 83 GLU A N 1
ATOM 683 C CA . GLU A 1 83 ? 9.092 3.058 4.327 1.00 93.00 83 GLU A CA 1
ATOM 684 C C . GLU A 1 83 ? 8.335 2.098 3.405 1.00 93.00 83 GLU A C 1
ATOM 686 O O . GLU A 1 83 ? 8.843 1.030 3.075 1.00 93.00 83 GLU A O 1
ATOM 691 N N . THR A 1 84 ? 7.117 2.459 2.995 1.00 94.31 84 THR A N 1
ATOM 692 C CA . THR A 1 84 ? 6.302 1.674 2.056 1.00 94.31 84 THR A CA 1
ATOM 693 C C . THR A 1 84 ? 5.720 2.559 0.962 1.00 94.31 84 THR A C 1
ATOM 695 O O . THR A 1 84 ? 5.496 3.758 1.157 1.00 94.31 84 THR A O 1
ATOM 698 N N . ASN A 1 85 ? 5.482 1.963 -0.205 1.00 95.62 85 ASN A N 1
ATOM 699 C CA . ASN A 1 85 ? 4.944 2.650 -1.368 1.00 95.62 85 ASN A CA 1
ATOM 700 C C . ASN A 1 85 ? 4.032 1.714 -2.172 1.00 95.62 85 ASN A C 1
ATOM 702 O O . ASN A 1 85 ? 4.144 0.492 -2.088 1.00 95.62 85 ASN A O 1
ATOM 706 N N . VAL A 1 86 ? 3.165 2.312 -2.980 1.00 97.00 86 VAL A N 1
ATOM 707 C CA . VAL A 1 86 ? 2.416 1.648 -4.039 1.00 97.00 86 VAL A CA 1
ATOM 708 C C . VAL A 1 86 ? 2.930 2.193 -5.361 1.00 97.00 86 VAL A C 1
ATOM 710 O O . VAL A 1 86 ? 2.841 3.394 -5.615 1.00 97.00 86 VAL A O 1
ATOM 713 N N . TYR A 1 87 ? 3.467 1.304 -6.188 1.00 97.56 87 TYR A N 1
ATOM 714 C CA . TYR A 1 87 ? 3.942 1.639 -7.522 1.00 97.56 87 TYR A CA 1
ATOM 715 C C . TYR A 1 87 ? 3.013 1.057 -8.580 1.00 97.56 87 TYR A C 1
ATOM 717 O O . TYR A 1 87 ? 2.613 -0.105 -8.491 1.00 97.56 87 TYR A O 1
ATOM 725 N N . GLN A 1 88 ? 2.714 1.857 -9.598 1.00 98.19 88 GLN A N 1
ATOM 726 C CA . GLN A 1 88 ? 2.082 1.398 -10.825 1.00 98.19 88 GLN A CA 1
ATOM 727 C C . GLN A 1 88 ? 3.146 1.295 -11.917 1.00 98.19 88 GLN A C 1
ATOM 729 O O . GLN A 1 88 ? 3.886 2.245 -12.172 1.00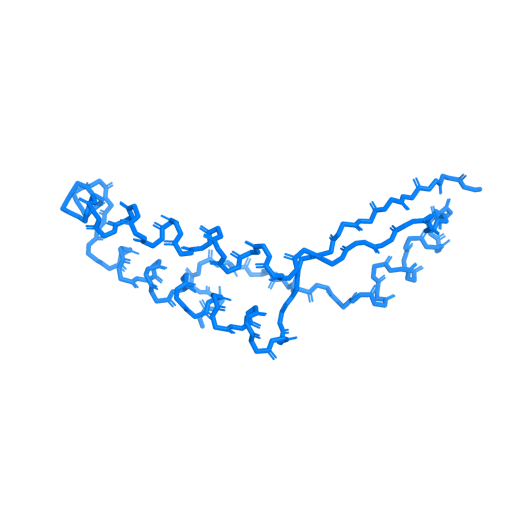 98.19 88 GLN A O 1
ATOM 734 N N . PHE A 1 89 ? 3.220 0.125 -12.551 1.00 98.31 89 PHE A N 1
ATOM 735 C CA . PHE A 1 89 ? 4.178 -0.169 -13.610 1.00 98.31 89 PHE A CA 1
ATOM 736 C C . PHE A 1 89 ? 3.440 -0.321 -14.936 1.00 98.31 89 PHE A C 1
ATOM 738 O O . PHE A 1 89 ? 2.481 -1.088 -15.033 1.00 98.31 89 PHE A O 1
ATOM 745 N N . LEU A 1 90 ? 3.913 0.375 -15.963 1.00 98.38 90 LEU A N 1
ATOM 746 C CA . LEU A 1 90 ? 3.499 0.163 -17.343 1.00 98.38 90 LEU A CA 1
ATOM 747 C C . LEU A 1 90 ? 4.632 -0.536 -18.087 1.00 98.38 90 LEU A C 1
ATOM 749 O O . LEU A 1 90 ? 5.724 0.019 -18.210 1.00 98.38 90 LEU A O 1
ATOM 753 N N . PHE A 1 91 ? 4.357 -1.727 -18.607 1.00 98.38 91 PHE A N 1
ATOM 754 C CA . PHE A 1 91 ? 5.317 -2.521 -19.368 1.00 98.38 91 PHE A CA 1
ATOM 755 C C . PHE A 1 91 ? 4.857 -2.722 -20.814 1.00 98.38 91 PHE A C 1
ATOM 757 O O . PHE A 1 91 ? 3.656 -2.747 -21.091 1.00 98.38 91 PHE A O 1
ATOM 764 N N . ARG A 1 92 ? 5.812 -2.945 -21.721 1.00 98.00 92 ARG A N 1
ATOM 765 C CA . ARG A 1 92 ? 5.574 -3.590 -23.024 1.00 98.00 92 ARG A CA 1
ATOM 766 C C . ARG A 1 92 ? 6.417 -4.852 -23.160 1.00 98.00 92 ARG A C 1
ATOM 768 O O . ARG A 1 92 ? 7.451 -4.963 -22.513 1.00 98.00 92 ARG A O 1
ATOM 775 N N . VAL A 1 93 ? 5.985 -5.773 -24.015 1.00 96.94 93 VAL A N 1
ATOM 776 C CA . VAL A 1 93 ? 6.761 -6.970 -24.377 1.00 96.94 93 VAL A CA 1
ATOM 777 C C . VAL A 1 93 ? 7.840 -6.593 -25.397 1.00 96.94 93 VAL A C 1
ATOM 779 O O . VAL A 1 93 ? 7.576 -5.756 -26.267 1.00 96.94 93 VAL A O 1
ATOM 782 N N . ILE A 1 94 ? 9.025 -7.201 -25.288 1.00 92.19 94 ILE A N 1
ATOM 783 C CA . ILE A 1 94 ? 10.168 -7.038 -26.205 1.00 92.19 94 ILE A CA 1
ATOM 784 C C . ILE A 1 94 ? 10.717 -8.366 -26.726 1.00 92.19 94 ILE A C 1
ATOM 786 O O . ILE A 1 94 ? 10.593 -9.394 -26.027 1.00 92.19 94 ILE A O 1
#

Sequence (94 aa):
MHKELFHGAELPKLEQVVSHSREARFELLHLESLRSHYPRTIDAWVSNLEKNKEQTIRATSLDTYQKFMKYLTGAAKYHRSGETNVYQFLFRVI

Nearest PDB structures (foldseek):
  1l1e-assembly1_A  TM=9.709E-01  e=2.315E-06  Mycobacterium tuberculosis
  8t1a-assembly2_B  TM=9.762E-01  e=4.177E-06  Mycobacterium tuberculosis H37Rv
  7l9u-assembly1_A  TM=9.434E-01  e=7.537E-06  Mycobacterium tuberculosis H37Rv
  7lxi-assembly1_A  TM=9.269E-01  e=7.059E-06  Mycobacterium tuberculosis H37Rv
  2fk7-assembly1_A  TM=8.835E-01  e=1.274E-05  Mycobacterium tuberculosis H37Rv

Radius of gyration: 17.11 Å; Cα contacts (8 Å, |Δi|>4): 86; chains: 1; bounding box: 37×26×45 Å

Secondary structure (DSSP, 8-state):
-HHHHSTT-----HHHHHHHHHHTTEEEEEEEE-TTHHHHHHHHHHHHHHHTHHHHHHHS-HHHHHHHHHHHHHHHHHHHHTS---EEEEEEE-

Foldseek 3Di:
DCCVPPPPDDDDDPVVVQVVCVVVQKDWPDKDWCLVVLLVVLVVVLVVCVVCVVVVCVVPHPVVSVVSNVVSVVVSVCSVVVVDIDMDTDIDGD

Solvent-accessible surface area (backbone atoms only — not comparable to full-atom values): 5508 Å² total; per-residue (Å²): 119,59,70,84,80,45,74,89,69,77,84,78,52,71,65,55,56,55,51,53,37,44,76,70,36,31,45,81,77,45,79,44,79,46,32,84,54,50,33,57,52,39,53,52,51,51,54,52,47,62,77,38,40,70,63,51,27,73,75,67,31,66,67,58,52,53,53,50,52,54,49,46,58,51,53,29,48,36,25,72,77,59,85,39,74,48,73,50,78,40,70,44,82,105